Protein AF-A0A352SNK1-F1 (afdb_monomer_lite)

Sequence (65 aa):
MKHAECLALSDYTIDRAADILRGGGLVAFPTETVYGLGGDACNGDAVAAIFAAKGRPAFNPLISH

Foldseek 3Di:
DDDDDDDDDDPVVVVVQVVCQVVLHWDWDDDPPGIDIDHPPVDPSSVVVVCVVVVNPPVPDDDDD

pLDDT: mean 92.58, std 8.8, range [41.06, 97.38]

Radius of gyration: 12.06 Å; chains: 1; bounding box: 25×27×31 Å

Secondary structure (DSSP, 8-state):
----------HHHHHHHHHHHHTT--EEEE-SSSEEEE--TT-HHHHHHHHHHHT--TTSPPPP-

Structure (mmCIF, N/CA/C/O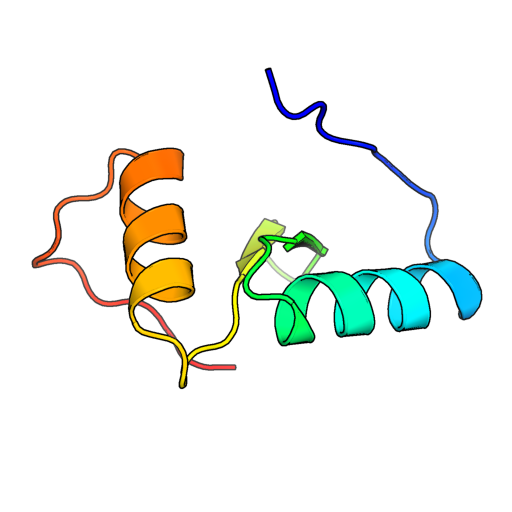 backbone):
data_AF-A0A352SNK1-F1
#
_entry.id   AF-A0A352SNK1-F1
#
loop_
_atom_site.group_PDB
_atom_site.id
_atom_site.type_symbol
_atom_site.label_atom_id
_atom_site.label_alt_id
_atom_site.label_comp_id
_atom_site.label_asym_id
_atom_site.label_entity_id
_atom_site.label_seq_id
_atom_site.pdbx_PDB_ins_code
_atom_site.Cartn_x
_atom_site.Cartn_y
_atom_site.Cartn_z
_atom_site.occupancy
_atom_site.B_iso_or_equiv
_atom_site.auth_seq_id
_atom_site.auth_comp_id
_atom_site.auth_asym_id
_atom_site.auth_atom_id
_atom_site.pdbx_PDB_model_num
ATOM 1 N N . MET A 1 1 ? -0.323 -17.266 8.251 1.00 41.06 1 MET A N 1
ATOM 2 C CA . MET A 1 1 ? 0.887 -16.419 8.190 1.00 41.06 1 MET A CA 1
ATOM 3 C C . MET A 1 1 ? 1.118 -16.048 6.733 1.00 41.06 1 MET A C 1
ATOM 5 O O . MET A 1 1 ? 1.407 -16.943 5.951 1.00 41.06 1 MET A O 1
ATOM 9 N N . LYS A 1 2 ? 0.871 -14.794 6.329 1.00 58.38 2 LYS A N 1
ATOM 10 C CA . LYS A 1 2 ? 1.166 -14.351 4.954 1.00 58.38 2 LYS A CA 1
ATOM 11 C C . LYS A 1 2 ? 2.673 -14.080 4.879 1.00 58.38 2 LYS A C 1
ATOM 13 O O . LYS A 1 2 ? 3.164 -13.250 5.635 1.00 58.38 2 LYS A O 1
ATOM 18 N N . HIS A 1 3 ? 3.396 -14.845 4.064 1.00 70.06 3 HIS A N 1
ATOM 19 C CA . HIS A 1 3 ? 4.831 -14.650 3.846 1.00 70.06 3 HIS A CA 1
ATOM 20 C C . HIS A 1 3 ? 5.061 -13.363 3.047 1.00 70.06 3 HIS A C 1
ATOM 22 O O . HIS A 1 3 ? 4.346 -13.112 2.078 1.00 70.06 3 HIS A O 1
ATOM 28 N N . ALA A 1 4 ? 6.052 -12.568 3.450 1.00 82.00 4 ALA A N 1
ATOM 29 C CA . ALA A 1 4 ? 6.596 -11.515 2.603 1.00 82.00 4 ALA A CA 1
ATOM 30 C C . ALA A 1 4 ? 7.578 -12.148 1.607 1.00 82.00 4 ALA A C 1
ATOM 32 O O . ALA A 1 4 ? 8.410 -12.967 1.996 1.00 82.00 4 ALA A O 1
ATOM 33 N N . GLU A 1 5 ? 7.473 -11.776 0.335 1.00 90.50 5 GLU A N 1
ATOM 34 C CA . GLU A 1 5 ? 8.356 -12.238 -0.737 1.00 90.50 5 GLU A CA 1
ATOM 35 C C . GLU A 1 5 ? 9.183 -11.048 -1.228 1.00 90.50 5 GLU A C 1
ATOM 37 O O . GLU A 1 5 ? 8.630 -9.989 -1.526 1.00 90.50 5 GLU A O 1
ATOM 42 N N . CYS A 1 6 ? 10.506 -11.207 -1.277 1.00 91.94 6 CYS A N 1
ATOM 43 C CA . CYS A 1 6 ? 11.414 -10.191 -1.798 1.00 91.94 6 CYS A CA 1
ATOM 44 C C . CYS A 1 6 ? 11.840 -10.597 -3.209 1.00 91.94 6 CYS A C 1
ATOM 46 O O . CYS A 1 6 ? 12.416 -11.670 -3.394 1.00 91.94 6 CYS A O 1
ATOM 48 N N . LEU A 1 7 ? 11.532 -9.758 -4.195 1.00 92.38 7 LEU A N 1
ATOM 49 C CA . LEU A 1 7 ? 11.768 -10.031 -5.609 1.00 92.38 7 LEU A CA 1
ATOM 50 C C . LEU A 1 7 ? 12.638 -8.933 -6.222 1.00 92.38 7 LEU A C 1
ATOM 52 O O . LEU A 1 7 ? 12.538 -7.768 -5.843 1.00 92.38 7 LEU A O 1
ATOM 56 N N . ALA A 1 8 ? 13.491 -9.311 -7.173 1.00 93.56 8 ALA A N 1
ATOM 57 C CA . ALA A 1 8 ? 14.292 -8.357 -7.932 1.00 93.56 8 ALA A CA 1
ATOM 58 C C . ALA A 1 8 ? 13.415 -7.560 -8.909 1.00 93.56 8 ALA A C 1
ATOM 60 O O . ALA A 1 8 ? 12.492 -8.115 -9.499 1.00 93.56 8 ALA A O 1
ATOM 61 N N . LEU A 1 9 ? 13.736 -6.279 -9.115 1.00 92.62 9 LEU A N 1
ATOM 62 C CA . LEU A 1 9 ? 12.994 -5.419 -10.037 1.00 92.62 9 LEU A CA 1
ATOM 63 C C . LEU A 1 9 ? 13.071 -5.945 -11.477 1.00 92.62 9 LEU A C 1
ATOM 65 O O . LEU A 1 9 ? 14.145 -6.157 -12.034 1.00 92.62 9 LEU A O 1
ATOM 69 N N . SER A 1 10 ? 11.897 -6.140 -12.058 1.00 95.94 10 SER A N 1
ATOM 70 C CA . SER A 1 10 ? 11.639 -6.539 -13.440 1.00 95.94 10 SER A CA 1
ATOM 71 C C . SER A 1 10 ? 10.199 -6.170 -13.802 1.00 95.94 10 SER A C 1
ATOM 73 O O . SER A 1 10 ? 9.367 -6.017 -12.902 1.00 95.94 10 SER A O 1
ATOM 75 N N . ASP A 1 11 ? 9.880 -6.102 -15.093 1.00 96.56 11 ASP A N 1
ATOM 76 C CA . ASP A 1 11 ? 8.515 -5.819 -15.564 1.00 96.56 11 ASP A CA 1
ATOM 77 C C . ASP A 1 11 ? 7.492 -6.783 -14.942 1.00 96.56 11 ASP A C 1
ATOM 79 O O . ASP A 1 11 ? 6.496 -6.358 -14.365 1.00 96.56 11 ASP A O 1
ATOM 83 N N . TYR A 1 12 ? 7.823 -8.079 -14.904 1.00 96.38 12 TYR A N 1
ATOM 84 C CA . TYR A 1 12 ? 7.000 -9.101 -14.252 1.00 96.38 12 TYR A CA 1
ATOM 85 C C . TYR A 1 12 ? 6.697 -8.781 -12.781 1.00 96.38 12 TYR A C 1
ATOM 87 O O . TYR A 1 12 ? 5.572 -8.943 -12.312 1.00 96.38 12 TYR A O 1
ATOM 95 N N . THR A 1 13 ? 7.699 -8.337 -12.019 1.00 96.19 13 THR A N 1
ATOM 96 C CA . THR A 1 13 ? 7.500 -8.027 -10.595 1.00 96.19 13 THR A CA 1
ATOM 97 C C . THR A 1 13 ? 6.716 -6.743 -10.372 1.00 96.19 13 THR A C 1
ATOM 99 O O . THR A 1 13 ? 6.020 -6.641 -9.364 1.00 96.19 13 THR A O 1
ATOM 102 N N . ILE A 1 14 ? 6.787 -5.795 -11.311 1.00 96.25 14 ILE A N 1
ATOM 103 C CA . ILE A 1 14 ? 5.968 -4.581 -11.296 1.00 96.25 14 ILE A CA 1
ATOM 104 C C . ILE A 1 14 ? 4.505 -4.950 -11.552 1.00 96.25 14 ILE A C 1
ATOM 106 O O . ILE A 1 14 ? 3.641 -4.558 -10.767 1.00 96.25 14 ILE A O 1
ATOM 110 N N . ASP A 1 15 ? 4.231 -5.76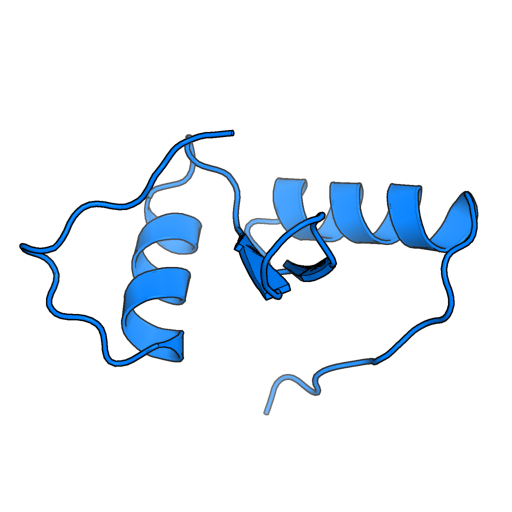9 -12.569 1.00 97.38 15 ASP A N 1
ATOM 111 C CA . ASP A 1 15 ? 2.876 -6.247 -12.871 1.00 97.38 15 ASP A CA 1
ATOM 112 C C . ASP A 1 15 ? 2.291 -7.027 -11.691 1.00 97.38 15 ASP A C 1
ATOM 114 O O . ASP A 1 15 ? 1.182 -6.754 -11.226 1.00 97.38 15 ASP A O 1
ATOM 118 N N . ARG A 1 16 ? 3.087 -7.933 -11.117 1.00 96.00 16 ARG A N 1
ATOM 119 C CA . ARG A 1 16 ? 2.695 -8.703 -9.935 1.00 96.00 16 ARG A CA 1
ATOM 120 C C . ARG A 1 16 ? 2.407 -7.805 -8.729 1.00 96.00 16 ARG A C 1
ATOM 122 O O . ARG A 1 16 ? 1.445 -8.051 -8.004 1.00 96.00 16 ARG A O 1
ATOM 129 N N . ALA A 1 17 ? 3.217 -6.773 -8.496 1.00 96.19 17 ALA A N 1
ATOM 130 C CA . ALA A 1 17 ? 2.973 -5.797 -7.437 1.00 96.19 17 ALA A CA 1
ATOM 131 C C . ALA A 1 17 ? 1.671 -5.018 -7.675 1.00 96.19 17 ALA A C 1
ATOM 133 O O . ALA A 1 17 ? 0.893 -4.833 -6.739 1.00 96.19 17 ALA A O 1
ATOM 134 N N . ALA A 1 18 ? 1.395 -4.613 -8.916 1.00 96.44 18 ALA A N 1
ATOM 135 C CA . ALA A 1 18 ? 0.154 -3.936 -9.273 1.00 96.44 18 ALA A CA 1
ATOM 136 C C . ALA A 1 18 ? -1.075 -4.821 -9.010 1.00 96.44 18 ALA A C 1
ATOM 138 O O . ALA A 1 18 ? -2.068 -4.342 -8.462 1.00 96.44 18 ALA A O 1
ATOM 139 N N . ASP A 1 19 ? -1.001 -6.115 -9.317 1.00 97.12 19 ASP A N 1
ATOM 140 C CA . ASP A 1 19 ? -2.080 -7.066 -9.028 1.00 97.12 19 ASP A CA 1
ATOM 141 C C . ASP A 1 19 ? -2.288 -7.278 -7.526 1.00 97.12 19 ASP A C 1
ATOM 143 O O . ASP A 1 19 ? -3.428 -7.340 -7.061 1.00 97.12 19 ASP A O 1
ATOM 147 N N . ILE A 1 20 ? -1.205 -7.312 -6.741 1.00 96.31 20 ILE A N 1
ATOM 148 C CA . ILE A 1 20 ? -1.289 -7.346 -5.275 1.00 96.31 20 ILE A CA 1
ATOM 149 C C . ILE A 1 20 ? -2.021 -6.103 -4.760 1.00 96.31 20 ILE A C 1
ATOM 151 O O . ILE A 1 20 ? -2.928 -6.244 -3.940 1.00 96.31 20 ILE A O 1
ATOM 155 N N . LEU A 1 21 ? -1.671 -4.907 -5.245 1.00 96.62 21 LEU A N 1
ATOM 156 C CA . LEU A 1 21 ? -2.316 -3.654 -4.835 1.00 96.62 21 LEU A CA 1
ATOM 157 C C . LEU A 1 21 ? -3.807 -3.640 -5.199 1.00 96.62 21 LEU A C 1
ATOM 159 O O . LEU A 1 21 ? -4.637 -3.363 -4.335 1.00 96.62 21 LEU A O 1
ATOM 163 N N . ARG A 1 22 ? -4.163 -4.019 -6.435 1.00 96.25 22 ARG A N 1
ATOM 164 C CA . ARG A 1 22 ? -5.567 -4.133 -6.884 1.00 96.25 22 ARG A CA 1
ATOM 165 C C . ARG A 1 22 ? -6.360 -5.160 -6.077 1.00 96.25 22 ARG A C 1
ATOM 167 O O . ARG A 1 22 ? -7.553 -4.980 -5.859 1.00 96.25 22 ARG A O 1
ATOM 174 N N . GLY A 1 23 ? -5.703 -6.219 -5.606 1.00 96.12 23 GLY A N 1
ATOM 175 C CA . GLY A 1 23 ? -6.285 -7.220 -4.711 1.00 96.12 23 GLY A CA 1
ATOM 176 C C . GLY A 1 23 ? -6.416 -6.778 -3.247 1.00 96.12 23 GLY A C 1
ATOM 177 O O . GLY A 1 23 ? -6.772 -7.603 -2.406 1.00 96.12 23 GLY A O 1
ATOM 178 N N . GLY A 1 24 ? -6.098 -5.521 -2.910 1.00 95.94 24 GLY A N 1
ATOM 179 C CA . GLY A 1 24 ? -6.110 -5.005 -1.535 1.00 95.94 24 GLY A CA 1
ATOM 180 C C . GLY A 1 24 ? -4.923 -5.472 -0.682 1.00 95.94 24 GLY A C 1
ATOM 181 O O . GLY A 1 24 ? -4.958 -5.388 0.546 1.00 95.94 24 GLY A O 1
ATOM 182 N N . GLY A 1 25 ? -3.881 -6.012 -1.312 1.00 96.00 25 GLY A N 1
ATOM 183 C CA . GLY A 1 25 ? -2.629 -6.382 -0.668 1.00 96.00 25 GLY A CA 1
ATOM 184 C C . GLY A 1 25 ? -1.698 -5.190 -0.445 1.00 96.00 25 GLY A C 1
ATOM 185 O O . GLY A 1 25 ? -1.959 -4.070 -0.881 1.00 96.00 25 GLY A O 1
ATOM 186 N N . LEU A 1 26 ? -0.585 -5.452 0.245 1.00 96.56 26 LEU A N 1
ATOM 187 C CA . LEU A 1 26 ? 0.438 -4.451 0.542 1.00 96.56 26 LEU A CA 1
ATOM 188 C C . LEU A 1 26 ? 1.731 -4.760 -0.207 1.00 96.56 26 LEU A C 1
ATOM 190 O O . LEU A 1 26 ? 2.141 -5.919 -0.282 1.00 96.56 26 LEU A O 1
ATOM 194 N N . VAL A 1 27 ? 2.399 -3.717 -0.694 1.00 96.94 27 VAL A N 1
ATOM 195 C CA . VAL A 1 27 ? 3.691 -3.811 -1.383 1.00 96.94 27 VAL A CA 1
ATOM 196 C C . VAL A 1 27 ? 4.682 -2.856 -0.733 1.00 96.94 27 VAL A C 1
ATOM 198 O O . VAL A 1 27 ? 4.391 -1.672 -0.556 1.00 96.94 27 VAL A O 1
ATOM 201 N N . ALA A 1 28 ? 5.865 -3.366 -0.390 1.00 96.31 28 ALA A N 1
ATOM 202 C CA . ALA A 1 28 ? 7.005 -2.531 -0.037 1.00 96.31 28 ALA A CA 1
ATOM 203 C C . ALA A 1 28 ? 7.860 -2.280 -1.285 1.00 96.31 28 ALA A C 1
ATOM 205 O O . ALA A 1 28 ? 8.194 -3.229 -1.992 1.00 96.31 28 ALA A O 1
ATOM 206 N N . PHE A 1 29 ? 8.208 -1.025 -1.564 1.00 95.19 29 PHE A N 1
ATOM 207 C CA . PHE A 1 29 ? 8.939 -0.646 -2.777 1.00 95.19 29 PHE A CA 1
ATOM 208 C C . PHE A 1 29 ? 9.989 0.440 -2.497 1.00 95.19 29 PHE A C 1
ATOM 210 O O . PHE A 1 29 ? 9.792 1.262 -1.593 1.00 95.19 29 PHE A O 1
ATOM 217 N N . PRO A 1 30 ? 11.118 0.447 -3.231 1.00 94.19 30 PRO A N 1
ATOM 218 C CA . PRO A 1 30 ? 12.144 1.472 -3.078 1.00 94.19 30 PRO A CA 1
ATOM 219 C C . PRO A 1 30 ? 11.682 2.820 -3.655 1.00 94.19 30 PRO A C 1
ATOM 221 O O . PRO A 1 30 ? 10.954 2.863 -4.645 1.00 94.19 30 PRO A O 1
ATOM 224 N N . THR A 1 31 ? 12.147 3.920 -3.063 1.00 93.81 31 THR A N 1
ATOM 225 C CA . THR A 1 31 ? 12.050 5.284 -3.623 1.00 93.81 31 THR A CA 1
ATOM 226 C C . THR A 1 31 ? 13.431 5.946 -3.603 1.00 93.81 31 THR A C 1
ATOM 228 O O . THR A 1 31 ? 14.397 5.321 -3.163 1.00 93.81 31 THR A O 1
ATOM 231 N N . GLU A 1 32 ? 13.544 7.203 -4.045 1.00 94.81 32 GLU A N 1
ATOM 232 C CA . GLU A 1 32 ? 14.815 7.944 -3.985 1.00 94.81 32 GLU A CA 1
ATOM 233 C C . GLU A 1 32 ? 15.343 8.122 -2.547 1.00 94.81 32 GLU A C 1
ATOM 235 O O . GLU A 1 32 ? 16.552 8.188 -2.347 1.00 94.81 32 GLU A O 1
ATOM 240 N N . THR A 1 33 ? 14.450 8.214 -1.548 1.00 92.56 33 THR A N 1
ATOM 241 C CA . THR A 1 33 ? 14.818 8.558 -0.162 1.00 92.56 33 THR A CA 1
ATOM 242 C C . THR A 1 33 ? 14.727 7.361 0.781 1.00 92.56 33 THR A C 1
ATOM 244 O O . THR A 1 33 ? 15.648 7.103 1.551 1.00 92.56 33 THR A O 1
ATOM 247 N N . VAL A 1 34 ? 13.601 6.642 0.767 1.00 95.50 34 VAL A N 1
ATOM 248 C CA . VAL A 1 34 ? 13.298 5.551 1.713 1.00 95.50 34 VAL A CA 1
ATOM 249 C C . VAL A 1 34 ? 12.428 4.471 1.070 1.00 95.50 34 VAL A C 1
ATOM 251 O O . VAL A 1 34 ? 11.833 4.679 0.017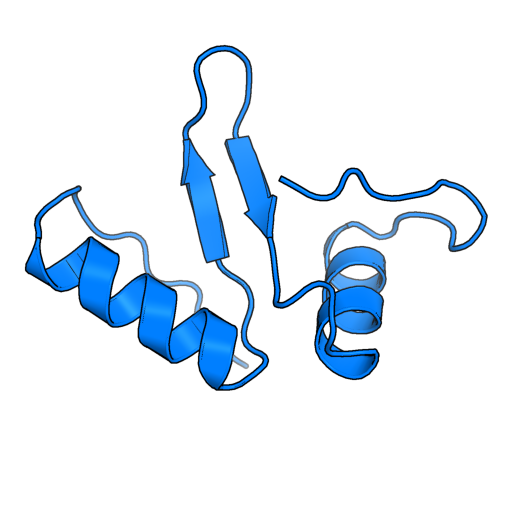 1.00 95.50 34 VAL A O 1
ATOM 254 N N . TYR A 1 35 ? 12.289 3.313 1.712 1.00 93.75 35 TYR A N 1
ATOM 255 C CA . TYR A 1 35 ? 11.284 2.337 1.289 1.00 93.75 35 TYR A CA 1
ATOM 256 C C . TYR A 1 35 ? 9.875 2.794 1.681 1.00 93.75 35 TYR A C 1
ATOM 258 O O . TYR A 1 35 ? 9.611 3.159 2.830 1.00 93.75 35 TYR A O 1
ATOM 266 N N . GLY A 1 36 ? 8.959 2.734 0.719 1.00 95.00 36 GLY A N 1
ATOM 267 C CA . GLY A 1 36 ? 7.527 2.871 0.942 1.00 95.00 36 GLY A CA 1
ATOM 268 C C . GLY A 1 36 ? 6.904 1.526 1.309 1.00 95.00 36 GLY A C 1
ATOM 269 O O . GLY A 1 36 ? 7.382 0.480 0.886 1.00 95.00 36 GLY A O 1
ATOM 270 N N . LEU A 1 37 ? 5.814 1.561 2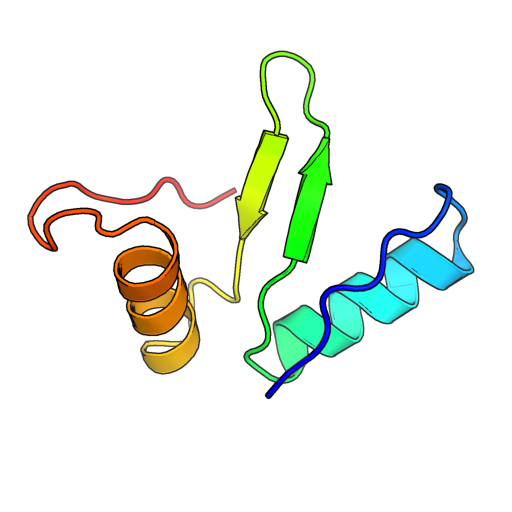.077 1.00 96.62 37 LEU A N 1
ATOM 271 C CA . LEU A 1 37 ? 4.856 0.454 2.182 1.00 96.62 37 LEU A CA 1
ATOM 272 C C . LEU A 1 37 ? 3.516 1.026 1.737 1.00 96.62 37 LEU A C 1
ATOM 274 O O . LEU A 1 37 ? 2.997 1.916 2.420 1.00 96.62 37 LEU A O 1
ATOM 278 N N . GLY A 1 38 ? 3.024 0.551 0.599 1.00 96.12 38 GLY A N 1
ATOM 279 C CA . GLY A 1 38 ? 1.815 1.027 -0.056 1.00 96.12 38 GLY A CA 1
ATOM 280 C C . GLY A 1 38 ? 0.736 -0.044 -0.161 1.00 96.12 38 GLY A C 1
ATOM 281 O O . GLY A 1 38 ? 0.992 -1.239 -0.023 1.00 96.12 38 GLY A O 1
ATOM 282 N N . GLY A 1 39 ? -0.472 0.436 -0.408 1.00 97.00 39 GLY A N 1
ATOM 283 C CA . GLY A 1 39 ? -1.714 -0.290 -0.642 1.00 97.00 39 GLY A CA 1
ATOM 284 C C . GLY A 1 39 ? -2.622 0.627 -1.465 1.00 97.00 39 GLY A C 1
ATOM 285 O O . GLY A 1 39 ? -2.316 1.814 -1.603 1.00 97.00 39 GLY A O 1
ATOM 286 N N . ASP A 1 40 ? -3.711 0.104 -2.023 1.00 96.94 40 ASP A N 1
ATOM 287 C CA . ASP A 1 40 ? -4.666 0.932 -2.768 1.00 96.94 40 ASP A CA 1
ATOM 288 C C . ASP A 1 40 ? -5.287 2.011 -1.857 1.00 96.94 40 ASP A C 1
ATOM 290 O O . ASP A 1 40 ? -5.961 1.701 -0.875 1.00 96.94 40 ASP A O 1
ATOM 294 N N . ALA A 1 41 ? -5.052 3.286 -2.185 1.00 95.88 41 ALA A N 1
ATOM 295 C CA . ALA A 1 41 ? -5.526 4.434 -1.412 1.00 95.88 41 ALA A CA 1
ATOM 296 C C . ALA A 1 41 ? -7.058 4.590 -1.441 1.00 95.88 41 ALA A C 1
ATOM 298 O O . ALA A 1 41 ? -7.631 5.192 -0.532 1.00 95.88 41 ALA A O 1
ATOM 299 N N . CYS A 1 42 ? -7.724 4.031 -2.454 1.00 95.62 42 CYS A N 1
ATOM 300 C CA . CYS A 1 42 ? -9.181 4.003 -2.566 1.00 95.62 42 CYS A CA 1
ATOM 301 C C . CYS A 1 42 ? -9.810 2.842 -1.778 1.00 95.62 42 CYS A C 1
ATOM 303 O O . CYS A 1 42 ? -11.033 2.780 -1.647 1.00 95.62 42 CYS A O 1
ATOM 305 N N . ASN A 1 43 ? -8.996 1.929 -1.239 1.00 96.50 43 ASN A N 1
ATOM 306 C CA . ASN A 1 43 ? -9.443 0.764 -0.491 1.00 96.50 43 ASN A CA 1
ATOM 307 C C . ASN A 1 43 ? -9.180 0.947 1.014 1.00 96.50 43 ASN A C 1
ATOM 309 O O . ASN A 1 43 ? -8.048 0.849 1.492 1.00 96.50 43 ASN A O 1
ATOM 313 N N . GLY A 1 44 ? -10.253 1.169 1.781 1.00 95.81 44 GLY A N 1
ATOM 314 C CA . GLY A 1 44 ? -10.173 1.387 3.229 1.00 95.81 44 GLY A CA 1
ATOM 315 C C . GLY A 1 44 ? -9.514 0.239 4.005 1.00 95.81 44 GLY A C 1
ATOM 316 O O . GLY A 1 44 ? -8.773 0.499 4.955 1.00 95.81 44 GLY A O 1
ATOM 317 N N . ASP A 1 45 ? -9.704 -1.011 3.573 1.00 96.38 45 ASP A N 1
ATOM 318 C CA . ASP A 1 45 ? -9.102 -2.181 4.221 1.00 96.38 45 ASP A CA 1
ATOM 319 C C . ASP A 1 45 ? -7.587 -2.232 3.985 1.00 96.38 45 ASP A C 1
ATOM 321 O O . ASP A 1 45 ? -6.816 -2.525 4.904 1.00 96.38 45 ASP A O 1
ATOM 325 N N . ALA A 1 46 ? -7.138 -1.887 2.773 1.00 96.56 46 ALA A N 1
ATOM 326 C CA . ALA A 1 46 ? -5.716 -1.796 2.451 1.00 96.56 46 ALA A CA 1
ATOM 327 C C . ALA A 1 46 ? -5.040 -0.674 3.257 1.00 96.56 46 ALA A C 1
ATOM 329 O O . ALA A 1 46 ? -3.976 -0.879 3.845 1.00 96.56 46 ALA A O 1
ATOM 330 N N . VAL A 1 47 ? -5.688 0.490 3.368 1.00 95.62 47 VAL A N 1
ATOM 331 C CA . VAL A 1 47 ? -5.215 1.608 4.199 1.00 95.62 47 VAL A CA 1
ATOM 332 C C . VAL A 1 47 ? -5.100 1.192 5.669 1.00 95.62 47 VAL A C 1
ATOM 334 O O . VAL A 1 47 ? -4.051 1.398 6.287 1.00 95.62 47 VAL A O 1
ATOM 337 N N . ALA A 1 48 ? -6.130 0.552 6.229 1.00 95.12 48 ALA A N 1
ATOM 338 C CA . ALA A 1 48 ? -6.106 0.043 7.599 1.00 95.12 48 ALA A CA 1
ATOM 339 C C . ALA A 1 48 ? -4.975 -0.979 7.817 1.00 95.12 48 ALA A C 1
ATOM 341 O O . ALA A 1 48 ? -4.289 -0.941 8.844 1.00 95.12 48 ALA A O 1
ATOM 342 N N . ALA A 1 49 ? -4.716 -1.844 6.832 1.00 95.25 49 ALA A N 1
ATOM 343 C CA . ALA A 1 49 ? -3.622 -2.807 6.882 1.00 95.25 49 ALA A CA 1
ATOM 344 C C . ALA A 1 49 ? -2.235 -2.135 6.916 1.00 95.25 49 ALA A C 1
ATOM 346 O O . ALA A 1 49 ? -1.353 -2.628 7.622 1.00 95.25 49 ALA A O 1
ATOM 347 N N . ILE A 1 50 ? -2.030 -0.993 6.242 1.00 95.50 50 ILE A N 1
ATOM 348 C CA . ILE A 1 50 ? -0.774 -0.218 6.335 1.00 95.50 50 ILE A CA 1
ATOM 349 C C . ILE A 1 50 ? -0.552 0.287 7.764 1.00 95.50 50 ILE A C 1
ATOM 351 O O . ILE A 1 50 ? 0.559 0.172 8.293 1.00 95.50 50 ILE A O 1
ATOM 355 N N . PHE A 1 51 ? -1.589 0.842 8.400 1.00 95.62 51 PHE A N 1
ATOM 356 C CA . PHE A 1 51 ? -1.505 1.307 9.787 1.00 95.62 51 PHE A CA 1
ATOM 357 C C . PHE A 1 51 ? -1.169 0.161 10.742 1.00 95.62 51 PHE A C 1
ATOM 359 O O 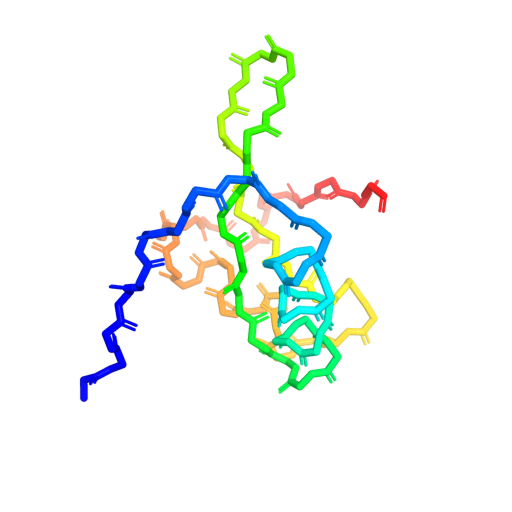. PHE A 1 51 ? -0.237 0.291 11.541 1.00 95.62 51 PHE A O 1
ATOM 366 N N . ALA A 1 52 ? -1.867 -0.970 10.610 1.00 94.50 52 ALA A N 1
ATOM 367 C CA . ALA A 1 52 ? -1.636 -2.160 11.423 1.00 94.50 52 ALA A CA 1
ATOM 368 C C . ALA A 1 52 ? -0.214 -2.717 11.241 1.00 94.50 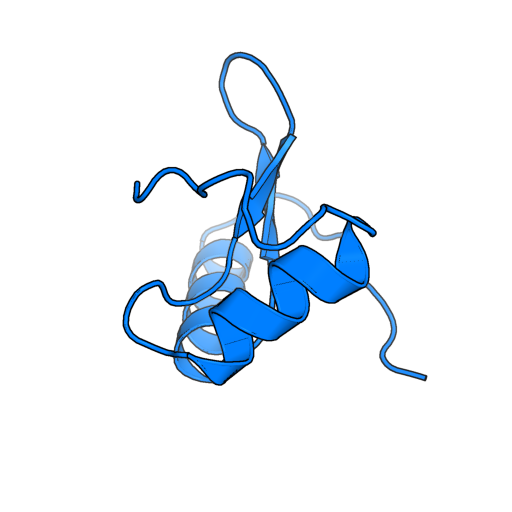52 ALA A C 1
ATOM 370 O O . ALA A 1 52 ? 0.467 -2.987 12.228 1.00 94.50 52 ALA A O 1
ATOM 371 N N . ALA A 1 53 ? 0.268 -2.823 9.998 1.00 93.56 53 ALA A N 1
ATOM 372 C CA . ALA A 1 53 ? 1.601 -3.342 9.694 1.00 93.56 53 ALA A CA 1
ATOM 373 C C . ALA A 1 53 ? 2.728 -2.461 10.253 1.00 93.56 53 ALA A C 1
ATOM 375 O O . ALA A 1 53 ? 3.758 -2.976 10.682 1.00 93.56 53 ALA A O 1
ATOM 376 N N . LYS A 1 54 ? 2.542 -1.135 10.268 1.00 91.31 54 LYS A N 1
ATOM 377 C CA . LYS A 1 54 ? 3.531 -0.185 10.805 1.00 91.31 54 LYS A CA 1
ATOM 378 C C . LYS A 1 54 ? 3.408 0.049 12.312 1.00 91.31 54 LYS A C 1
ATOM 380 O O . LYS A 1 54 ? 4.259 0.736 12.869 1.00 91.31 54 LYS A O 1
ATOM 385 N N . GLY A 1 55 ? 2.334 -0.420 12.952 1.00 92.12 55 GLY A N 1
ATOM 386 C CA . GLY A 1 55 ? 1.969 0.020 14.302 1.00 92.12 55 GLY A CA 1
ATOM 387 C C . GLY A 1 55 ? 1.771 1.540 14.387 1.00 92.12 55 GLY A C 1
ATOM 388 O O . GLY A 1 55 ? 2.049 2.151 15.418 1.00 92.12 55 GLY A O 1
ATOM 389 N N . ARG A 1 56 ? 1.361 2.178 13.280 1.00 89.12 56 ARG A N 1
ATOM 390 C CA . ARG A 1 56 ? 1.241 3.639 13.180 1.00 89.12 56 ARG A CA 1
ATOM 391 C C . ARG A 1 56 ? -0.101 4.077 13.779 1.00 89.12 56 ARG A C 1
ATOM 393 O O . ARG A 1 56 ? -1.125 3.497 13.423 1.00 89.12 56 ARG A O 1
ATOM 400 N N . PRO A 1 57 ? -0.141 5.112 14.635 1.00 89.19 57 PRO A N 1
ATOM 401 C CA . PRO A 1 57 ? -1.405 5.658 15.115 1.00 89.19 57 PRO A CA 1
ATOM 402 C C . PRO A 1 57 ? -2.271 6.179 13.960 1.00 89.19 57 PRO A C 1
ATOM 404 O O . PRO A 1 57 ? -1.762 6.855 13.064 1.00 89.19 57 PRO A O 1
ATOM 407 N N . ALA A 1 58 ? -3.580 5.918 14.009 1.00 87.75 58 ALA A N 1
ATOM 408 C CA . ALA A 1 58 ? -4.517 6.257 12.930 1.00 87.75 58 ALA A CA 1
ATOM 409 C C . ALA A 1 58 ? -4.641 7.769 12.651 1.00 87.75 58 ALA A C 1
ATOM 411 O O . ALA A 1 58 ? -5.015 8.168 11.554 1.00 87.75 58 ALA A O 1
ATOM 412 N N . PHE A 1 59 ? -4.293 8.621 13.621 1.00 87.94 59 PHE A N 1
ATOM 413 C CA . PHE A 1 59 ? -4.316 10.079 13.460 1.00 87.94 59 PHE A CA 1
ATOM 414 C C . PHE A 1 59 ? -3.122 10.631 12.664 1.00 87.94 59 PHE A C 1
ATOM 416 O O . PHE A 1 59 ? -3.076 11.828 12.391 1.00 87.94 59 PHE A O 1
ATOM 423 N N . ASN A 1 60 ? -2.133 9.798 12.324 1.00 91.56 60 ASN A N 1
ATOM 424 C CA . ASN A 1 60 ? -0.955 10.224 11.580 1.00 91.56 60 ASN A CA 1
ATOM 425 C C . ASN A 1 60 ? -1.118 9.870 10.087 1.00 91.56 60 ASN A C 1
ATOM 427 O O . ASN A 1 60 ? -0.862 8.716 9.730 1.00 91.56 60 ASN A O 1
ATOM 431 N N . PRO A 1 61 ? -1.520 10.825 9.226 1.00 91.69 61 PRO A N 1
ATOM 432 C CA . PRO A 1 61 ? -2.003 10.545 7.876 1.00 91.69 61 PRO A CA 1
ATOM 433 C C . PRO A 1 61 ? -0.951 9.888 6.973 1.00 91.69 61 PRO A C 1
ATOM 435 O O . PRO A 1 61 ? 0.260 10.003 7.188 1.00 91.69 61 PRO A O 1
ATOM 438 N N . LEU A 1 62 ? -1.433 9.199 5.938 1.00 93.06 62 LEU A N 1
ATOM 439 C CA . LEU A 1 62 ? -0.612 8.644 4.861 1.00 93.06 62 LEU A CA 1
ATOM 440 C C . LEU A 1 62 ? -0.532 9.633 3.690 1.00 93.06 62 LEU A C 1
ATOM 442 O O . LEU A 1 62 ? -1.408 10.477 3.521 1.00 93.06 62 LEU A O 1
ATOM 446 N N . ILE A 1 63 ? 0.520 9.511 2.881 1.00 93.50 63 ILE A N 1
ATOM 447 C CA . ILE A 1 63 ? 0.679 10.255 1.626 1.00 93.50 63 ILE A CA 1
ATOM 448 C C . ILE A 1 63 ? 0.133 9.376 0.498 1.00 93.50 63 ILE A C 1
ATOM 450 O O . ILE A 1 63 ? 0.480 8.196 0.431 1.00 93.50 63 ILE A O 1
ATOM 454 N N . SER A 1 64 ? -0.711 9.943 -0.367 1.00 93.56 64 SER A N 1
ATOM 455 C CA . SER A 1 64 ? -1.114 9.299 -1.621 1.00 93.56 64 SER A CA 1
ATOM 456 C C . SER A 1 64 ? -0.108 9.672 -2.705 1.00 93.56 64 SER A C 1
ATOM 458 O O . SER A 1 64 ? 0.136 10.861 -2.915 1.00 93.56 64 SER A O 1
ATOM 460 N N . HIS A 1 65 ? 0.467 8.658 -3.347 1.00 89.44 65 HIS A N 1
ATOM 461 C CA . HIS A 1 65 ? 1.370 8.787 -4.491 1.00 89.44 65 HIS A CA 1
ATOM 462 C C . HIS A 1 65 ? 0.643 8.424 -5.782 1.00 89.44 65 HIS A C 1
ATOM 464 O O . HIS A 1 65 ? -0.260 7.559 -5.704 1.00 89.44 65 HIS A O 1
#